Protein AF-A0A081NYM4-F1 (afdb_monomer_lite)

Secondary structure (DSSP, 8-state):
--PPPHHHHHHHHHHHHHHHHHH----HHHHHHHHTSTHHHHHHHHHHTT--HHHHHHHHHHHHHHHHHHHS--

Sequence (74 aa):
MVGESQDRIIYLTRIGAIFEKLYGIKDLHDAEYRASTGGGFAARRLAELGYSNEEIEKLLRERLFFYRTNKIGH

Foldseek 3Di:
DPPDDVVNVVLLVLQQVLCCVQPVDNDSVVSVVVCVDDLNVQLVVCVVVVDDSVVSSVVSNVVVVVVVVVVVPD

Structure (mmCIF, N/CA/C/O backbone):
data_AF-A0A081NYM4-F1
#
_entry.id   AF-A0A081NYM4-F1
#
loop_
_atom_site.group_PDB
_atom_site.id
_atom_site.type_symbol
_atom_site.label_atom_id
_atom_site.label_alt_id
_atom_site.label_comp_id
_atom_site.label_asym_id
_atom_site.label_entity_id
_atom_site.label_seq_id
_atom_site.pdbx_PDB_ins_code
_atom_site.Cartn_x
_atom_site.Cartn_y
_atom_site.Cartn_z
_atom_site.occupancy
_atom_site.B_iso_or_equiv
_atom_site.auth_seq_id
_atom_site.auth_comp_id
_atom_site.auth_asym_id
_atom_site.auth_atom_id
_atom_site.pdbx_PDB_model_num
ATOM 1 N N . MET A 1 1 ? 7.290 0.968 -30.637 1.00 43.53 1 MET A N 1
ATOM 2 C CA . MET A 1 1 ? 7.036 0.038 -29.520 1.00 43.53 1 MET A CA 1
ATOM 3 C C . MET A 1 1 ? 7.553 0.711 -28.268 1.00 43.53 1 MET A C 1
ATOM 5 O O . MET A 1 1 ? 8.760 0.815 -28.105 1.00 43.53 1 MET A O 1
ATOM 9 N N . VAL A 1 2 ? 6.662 1.295 -27.468 1.00 51.56 2 VAL A N 1
ATOM 10 C CA . VAL A 1 2 ? 7.044 1.860 -26.171 1.00 51.56 2 VAL A CA 1
ATOM 11 C C . VAL A 1 2 ? 7.246 0.657 -25.263 1.00 51.56 2 VAL A C 1
ATOM 13 O O . VAL A 1 2 ? 6.276 0.074 -24.795 1.00 51.56 2 VAL A O 1
ATOM 16 N N . GLY A 1 3 ? 8.492 0.201 -25.143 1.00 53.31 3 GLY A N 1
ATOM 17 C CA . GLY A 1 3 ? 8.836 -0.808 -24.155 1.00 53.31 3 GLY A CA 1
ATO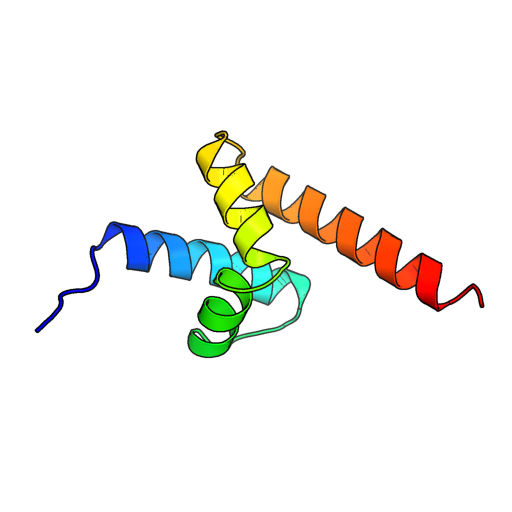M 18 C C . GLY A 1 3 ? 8.480 -0.236 -22.794 1.00 53.31 3 GLY A C 1
ATOM 19 O O . GLY A 1 3 ? 8.997 0.816 -22.417 1.00 53.31 3 GLY A O 1
ATOM 20 N N . GLU A 1 4 ? 7.552 -0.874 -22.088 1.00 59.94 4 GLU A N 1
ATOM 21 C CA . GLU A 1 4 ? 7.379 -0.572 -20.678 1.00 59.94 4 GLU A CA 1
ATOM 22 C C . GLU A 1 4 ? 8.734 -0.741 -19.996 1.00 59.94 4 GLU A C 1
ATOM 24 O O . GLU A 1 4 ? 9.379 -1.784 -20.114 1.00 59.94 4 GLU A O 1
ATOM 29 N N . SER A 1 5 ? 9.197 0.317 -19.331 1.00 79.00 5 SER A N 1
ATOM 30 C CA . SER A 1 5 ? 10.433 0.253 -18.562 1.00 79.00 5 SER A CA 1
ATOM 31 C C . SER A 1 5 ? 10.286 -0.850 -17.513 1.00 79.00 5 SER A C 1
ATOM 33 O O . SER A 1 5 ? 9.246 -0.953 -16.863 1.00 79.00 5 SER A O 1
ATOM 35 N N . GLN A 1 6 ? 11.298 -1.701 -17.362 1.00 76.69 6 GLN A N 1
ATOM 36 C CA . GLN A 1 6 ? 11.268 -2.866 -16.475 1.00 76.69 6 GLN A CA 1
ATOM 37 C C . GLN A 1 6 ? 10.902 -2.475 -15.028 1.00 76.69 6 GLN A C 1
ATOM 39 O O . GLN A 1 6 ? 10.170 -3.195 -14.350 1.00 76.69 6 GLN A O 1
ATOM 44 N N . ASP A 1 7 ? 11.299 -1.273 -14.604 1.00 75.88 7 ASP A N 1
ATOM 45 C CA . ASP A 1 7 ? 10.907 -0.657 -13.335 1.00 75.88 7 ASP A CA 1
ATOM 46 C C . ASP A 1 7 ? 9.392 -0.445 -13.197 1.00 75.88 7 ASP A C 1
ATOM 48 O O . ASP A 1 7 ? 8.832 -0.656 -12.121 1.00 75.88 7 ASP A O 1
ATOM 52 N N . ARG A 1 8 ? 8.700 -0.085 -14.287 1.00 75.31 8 ARG A N 1
ATOM 53 C CA . ARG A 1 8 ? 7.236 0.063 -14.320 1.00 75.31 8 ARG A CA 1
ATOM 54 C C . ARG A 1 8 ? 6.553 -1.281 -14.107 1.00 75.31 8 ARG A C 1
ATOM 56 O O . ARG A 1 8 ? 5.629 -1.357 -13.303 1.00 75.31 8 ARG A O 1
ATOM 63 N N . ILE A 1 9 ? 7.033 -2.332 -14.767 1.00 78.00 9 ILE A N 1
ATOM 64 C CA . ILE A 1 9 ? 6.475 -3.683 -14.634 1.00 78.00 9 ILE A CA 1
ATOM 65 C C . ILE A 1 9 ? 6.663 -4.194 -13.202 1.00 78.00 9 ILE A C 1
ATOM 67 O O . ILE A 1 9 ? 5.722 -4.707 -12.594 1.00 78.00 9 ILE A O 1
ATOM 71 N N . ILE A 1 10 ? 7.854 -4.003 -12.625 1.00 81.12 10 ILE A N 1
ATOM 72 C CA . ILE A 1 10 ? 8.150 -4.376 -11.235 1.00 81.12 10 ILE A CA 1
ATOM 73 C C . ILE A 1 10 ? 7.250 -3.600 -10.268 1.00 81.12 10 ILE A C 1
ATOM 75 O O . ILE A 1 10 ? 6.672 -4.188 -9.352 1.00 81.12 10 ILE A O 1
ATOM 79 N N . TYR A 1 11 ? 7.102 -2.292 -10.478 1.00 78.31 11 TYR A N 1
ATOM 80 C CA . TYR A 1 11 ? 6.235 -1.444 -9.669 1.00 78.31 11 TYR A CA 1
ATOM 81 C C . TYR A 1 11 ? 4.767 -1.892 -9.736 1.00 78.31 11 TYR A C 1
ATOM 83 O O . TYR A 1 11 ? 4.151 -2.117 -8.694 1.00 78.31 11 TYR A O 1
ATOM 91 N N . LEU A 1 12 ? 4.220 -2.088 -10.938 1.00 75.62 12 LEU A N 1
ATOM 92 C CA . LEU A 1 12 ? 2.832 -2.517 -11.132 1.00 75.62 12 LEU A CA 1
ATOM 93 C C . LEU A 1 12 ? 2.576 -3.908 -10.551 1.00 75.62 12 LEU A C 1
ATOM 95 O O . LEU A 1 12 ? 1.559 -4.108 -9.895 1.00 75.62 12 LEU A O 1
ATOM 99 N N . THR A 1 13 ? 3.522 -4.835 -10.700 1.00 81.12 13 THR A N 1
ATOM 100 C CA . THR A 1 13 ? 3.432 -6.179 -10.106 1.00 81.12 13 THR A CA 1
ATOM 101 C C . THR A 1 13 ? 3.389 -6.108 -8.576 1.00 81.12 13 THR A C 1
ATOM 103 O O . THR A 1 13 ? 2.561 -6.763 -7.943 1.00 81.12 13 THR A O 1
ATOM 106 N N . ARG A 1 14 ? 4.244 -5.275 -7.963 1.00 79.62 14 ARG A N 1
ATOM 107 C CA . ARG A 1 14 ? 4.278 -5.085 -6.502 1.00 79.62 14 ARG A CA 1
ATOM 108 C C . ARG A 1 14 ? 2.985 -4.471 -5.975 1.00 79.62 14 ARG A C 1
ATOM 110 O O . ARG A 1 14 ? 2.437 -4.956 -4.990 1.00 79.62 14 ARG A O 1
ATOM 117 N N . ILE A 1 15 ? 2.486 -3.427 -6.635 1.00 77.06 15 ILE A N 1
ATOM 118 C CA . ILE A 1 15 ? 1.223 -2.790 -6.257 1.00 77.06 15 ILE A CA 1
ATOM 119 C C . ILE A 1 15 ? 0.048 -3.748 -6.467 1.00 77.06 15 ILE A C 1
ATOM 121 O O . ILE A 1 15 ? -0.785 -3.877 -5.573 1.00 77.06 15 ILE A O 1
ATOM 125 N N . GLY A 1 16 ? 0.011 -4.478 -7.583 1.00 75.19 16 GLY A N 1
ATOM 126 C CA . GLY A 1 16 ? -1.010 -5.488 -7.856 1.00 75.19 16 GLY A CA 1
ATOM 127 C C . GLY A 1 16 ? -1.118 -6.533 -6.750 1.00 75.19 16 GLY A C 1
ATOM 128 O O . GLY A 1 16 ? -2.218 -6.776 -6.267 1.00 75.19 16 GLY A O 1
ATOM 129 N N . ALA A 1 17 ? 0.007 -7.051 -6.249 1.00 81.12 17 ALA A N 1
ATOM 130 C CA . ALA A 1 17 ? 0.013 -7.999 -5.132 1.00 81.12 17 ALA A CA 1
ATOM 131 C C . ALA A 1 17 ? -0.575 -7.412 -3.830 1.00 81.12 17 ALA A C 1
ATOM 133 O O . ALA A 1 17 ? -1.318 -8.089 -3.116 1.00 81.12 17 ALA A O 1
ATOM 134 N N . ILE A 1 18 ? -0.291 -6.138 -3.527 1.00 79.00 18 ILE A N 1
ATOM 135 C CA . ILE A 1 18 ? -0.867 -5.446 -2.361 1.00 79.00 18 ILE A CA 1
ATOM 136 C C . ILE A 1 18 ? -2.387 -5.300 -2.528 1.00 79.00 18 ILE A C 1
ATOM 138 O O . ILE A 1 18 ? -3.149 -5.566 -1.596 1.00 79.00 18 ILE A O 1
ATOM 142 N N . PHE A 1 19 ? -2.853 -4.906 -3.715 1.00 73.06 19 PHE A N 1
ATOM 143 C CA . PHE A 1 19 ? -4.283 -4.758 -3.986 1.00 73.06 19 PHE A CA 1
ATOM 144 C C . PHE A 1 19 ? -5.023 -6.099 -4.023 1.00 73.06 19 PHE A C 1
ATOM 146 O O . PHE A 1 19 ? -6.140 -6.174 -3.512 1.00 73.06 19 PHE A O 1
ATOM 153 N N . GLU A 1 20 ? -4.407 -7.162 -4.537 1.00 78.50 20 GLU A N 1
ATOM 154 C CA . GLU A 1 20 ? -4.962 -8.515 -4.480 1.00 78.50 20 GLU A CA 1
ATOM 155 C C . GLU A 1 20 ? -5.207 -8.937 -3.029 1.00 78.50 20 GLU A C 1
ATOM 157 O O . GLU A 1 20 ? -6.309 -9.355 -2.675 1.00 78.50 20 GLU A O 1
ATOM 162 N N . LYS A 1 21 ? -4.220 -8.733 -2.154 1.00 78.94 21 LYS A N 1
ATOM 163 C CA . LYS A 1 21 ? -4.324 -9.091 -0.736 1.00 78.94 21 LYS A CA 1
ATOM 164 C C . LYS A 1 21 ? -5.364 -8.259 0.023 1.00 78.94 21 LYS A C 1
ATOM 166 O O . LYS A 1 21 ? -6.028 -8.772 0.923 1.00 78.94 21 LYS A O 1
ATOM 171 N N . LEU A 1 22 ? -5.515 -6.979 -0.320 1.00 71.94 22 LEU A N 1
ATOM 172 C CA . LEU A 1 22 ? -6.440 -6.069 0.364 1.00 71.94 22 LEU A CA 1
ATOM 173 C C . LEU A 1 22 ? -7.884 -6.150 -0.153 1.00 71.94 22 LEU A C 1
ATOM 175 O O . LEU A 1 22 ? -8.817 -5.983 0.633 1.00 71.94 22 LEU A O 1
ATOM 179 N N . TYR A 1 23 ? -8.073 -6.380 -1.452 1.00 68.88 23 TYR A N 1
ATOM 180 C CA . TYR A 1 23 ? -9.365 -6.242 -2.132 1.00 68.88 23 TYR A CA 1
ATOM 181 C C . TYR A 1 23 ? -9.803 -7.494 -2.909 1.00 68.88 23 TYR A C 1
ATOM 183 O O . TYR A 1 23 ? -10.905 -7.501 -3.450 1.00 68.88 23 TYR A O 1
ATOM 191 N N . GLY A 1 24 ? -8.973 -8.540 -2.983 1.00 70.06 24 GLY A N 1
ATOM 192 C CA . GLY A 1 24 ? -9.248 -9.750 -3.768 1.00 70.06 24 GLY A CA 1
ATOM 193 C C . GLY A 1 24 ? -9.156 -9.545 -5.285 1.00 70.06 24 GLY A C 1
ATOM 194 O O . GLY A 1 24 ? -9.732 -10.325 -6.041 1.00 70.06 24 GLY A O 1
ATOM 195 N N . ILE A 1 25 ? -8.483 -8.482 -5.732 1.00 67.19 25 ILE A N 1
ATOM 196 C CA . ILE A 1 25 ? -8.391 -8.088 -7.144 1.00 67.19 25 ILE A CA 1
ATOM 197 C C . ILE A 1 25 ? -7.228 -8.825 -7.807 1.00 67.19 25 ILE A C 1
ATOM 199 O O . ILE A 1 25 ? -6.081 -8.592 -7.450 1.00 67.19 25 ILE A O 1
ATOM 203 N N . LYS A 1 26 ? -7.532 -9.685 -8.782 1.00 66.69 26 LYS A N 1
ATOM 204 C CA . LYS A 1 26 ? -6.550 -10.544 -9.472 1.00 66.69 26 LYS A CA 1
ATOM 205 C C . LYS A 1 26 ? -6.105 -10.016 -10.839 1.00 66.69 26 LYS A C 1
ATOM 207 O O . LYS A 1 26 ? -5.247 -10.614 -11.480 1.00 66.69 26 LYS A O 1
ATOM 212 N N . ASP A 1 27 ? -6.732 -8.944 -11.318 1.00 65.88 27 ASP A N 1
ATOM 213 C CA . ASP A 1 27 ? -6.521 -8.433 -12.669 1.00 65.88 27 ASP A CA 1
ATOM 214 C C . ASP A 1 27 ? -5.490 -7.296 -12.682 1.00 65.88 27 ASP A C 1
ATOM 216 O O . ASP A 1 27 ? -5.610 -6.316 -11.941 1.00 65.88 27 ASP A O 1
ATOM 220 N N . LEU A 1 28 ? -4.468 -7.437 -13.530 1.00 59.34 28 LEU A N 1
ATOM 221 C CA . LEU A 1 28 ? -3.358 -6.488 -13.642 1.00 59.34 28 LEU A CA 1
ATOM 222 C C . LEU A 1 28 ? -3.820 -5.114 -14.162 1.00 59.34 28 LEU A C 1
ATOM 224 O O . LEU A 1 28 ? -3.252 -4.094 -13.780 1.00 59.34 28 LEU A O 1
ATOM 228 N N . HIS A 1 29 ? -4.866 -5.077 -14.990 1.00 63.97 29 HIS A N 1
ATOM 229 C CA . HIS A 1 29 ? -5.447 -3.854 -15.540 1.00 63.97 29 HIS A CA 1
ATOM 230 C C . HIS A 1 29 ? -6.251 -3.093 -14.473 1.00 63.97 29 HIS A C 1
ATOM 232 O O . HIS A 1 29 ? -6.192 -1.863 -14.414 1.00 63.97 29 HIS A O 1
ATOM 238 N N . ASP A 1 30 ? -6.952 -3.805 -13.581 1.00 65.94 30 ASP A N 1
ATOM 239 C CA . ASP A 1 30 ? -7.609 -3.207 -12.405 1.00 65.94 30 ASP A CA 1
ATOM 240 C C . ASP A 1 30 ? -6.567 -2.737 -11.375 1.00 65.94 30 ASP A C 1
ATOM 242 O O . ASP A 1 30 ? -6.680 -1.644 -10.813 1.00 65.94 30 ASP A O 1
ATOM 246 N N . ALA A 1 31 ? -5.484 -3.502 -11.198 1.00 62.41 31 ALA A N 1
ATOM 247 C CA . ALA A 1 31 ? -4.340 -3.090 -10.393 1.00 62.41 31 ALA A CA 1
ATOM 248 C C . ALA A 1 31 ? -3.661 -1.833 -10.950 1.00 62.41 31 ALA A C 1
ATOM 250 O O . ALA A 1 31 ? -3.323 -0.952 -10.171 1.00 62.41 31 ALA A O 1
ATOM 251 N N . GLU A 1 32 ? -3.497 -1.704 -12.267 1.00 62.72 32 GLU A N 1
ATOM 252 C CA . GLU A 1 32 ? -2.954 -0.509 -12.919 1.00 62.72 32 GLU A CA 1
ATOM 253 C C . GLU A 1 32 ? -3.910 0.688 -12.812 1.00 62.72 32 GLU A C 1
ATOM 255 O O . GLU A 1 32 ? -3.489 1.804 -12.488 1.00 62.72 32 GLU A O 1
ATOM 260 N N . TYR A 1 33 ? -5.211 0.464 -13.009 1.00 66.81 33 TYR A N 1
ATOM 261 C CA . TYR A 1 33 ? -6.242 1.482 -12.815 1.00 66.81 33 TYR A CA 1
ATOM 262 C C . TYR A 1 33 ? -6.250 2.003 -11.371 1.00 66.81 33 TYR A C 1
ATOM 264 O O . TYR A 1 33 ? -6.289 3.214 -11.141 1.00 66.81 33 TYR A O 1
ATOM 272 N N . ARG A 1 34 ? -6.134 1.116 -10.378 1.00 65.00 34 ARG A N 1
ATOM 273 C CA . ARG A 1 34 ? -6.044 1.488 -8.958 1.00 65.00 34 ARG A CA 1
ATOM 274 C C . ARG A 1 34 ? -4.679 2.026 -8.564 1.00 65.00 34 ARG A C 1
ATOM 276 O O . ARG A 1 34 ? -4.639 2.956 -7.769 1.00 65.00 34 ARG A O 1
ATOM 283 N N . ALA A 1 35 ? -3.585 1.536 -9.150 1.00 62.62 35 ALA A N 1
ATOM 284 C CA . ALA A 1 35 ? -2.246 2.134 -9.073 1.00 62.62 35 ALA A CA 1
ATOM 285 C C . ALA A 1 35 ? -2.302 3.613 -9.490 1.00 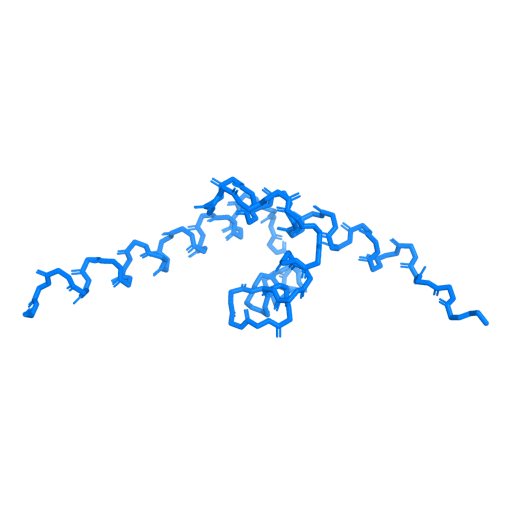62.62 35 ALA A C 1
ATOM 287 O O . ALA A 1 35 ? -1.680 4.476 -8.874 1.00 62.62 35 ALA A O 1
ATOM 288 N N . SER A 1 36 ? -3.124 3.902 -10.498 1.00 62.66 36 SER A N 1
ATOM 289 C CA . SER A 1 36 ? -3.311 5.231 -11.074 1.00 62.66 36 SER A CA 1
ATOM 290 C C . SER A 1 36 ? -4.382 6.074 -10.369 1.00 62.66 36 SER A C 1
ATOM 292 O O . SER A 1 36 ? -4.487 7.267 -10.650 1.00 62.66 36 SER A O 1
ATOM 294 N N . THR A 1 37 ? -5.169 5.511 -9.439 1.00 65.06 37 THR A N 1
ATOM 295 C CA . THR A 1 37 ? -6.291 6.214 -8.789 1.00 65.06 37 THR A CA 1
ATOM 296 C C . THR A 1 37 ? -6.324 6.026 -7.268 1.00 65.06 37 THR A C 1
ATOM 298 O O . THR A 1 37 ? -6.257 4.921 -6.738 1.00 65.06 37 THR A O 1
ATOM 301 N N . GLY A 1 38 ? -6.460 7.127 -6.518 1.00 70.81 38 GLY A N 1
ATOM 302 C CA . GLY A 1 38 ? -6.705 7.116 -5.068 1.00 70.81 38 GLY A CA 1
ATOM 303 C C . GLY A 1 38 ? -5.664 6.351 -4.232 1.00 70.81 38 GLY A C 1
ATOM 304 O O . GLY A 1 38 ? -4.684 6.932 -3.765 1.00 70.81 38 GLY A O 1
ATOM 305 N N . GLY A 1 39 ? -5.918 5.061 -3.986 1.00 70.94 39 GLY A N 1
ATOM 306 C CA . GLY A 1 39 ? -5.088 4.189 -3.150 1.00 70.94 39 GLY A CA 1
ATOM 307 C C . GLY A 1 39 ? -3.729 3.855 -3.763 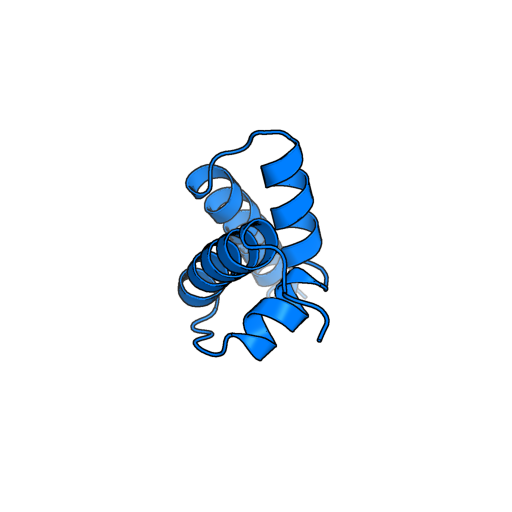1.00 70.94 39 GLY A C 1
ATOM 308 O O . GLY A 1 39 ? -2.740 3.791 -3.039 1.00 70.94 39 GLY A O 1
ATOM 309 N N . GLY A 1 40 ? -3.643 3.703 -5.082 1.00 72.06 40 GLY A N 1
ATOM 310 C CA . GLY A 1 40 ? -2.376 3.396 -5.732 1.00 72.06 40 GLY A CA 1
ATOM 311 C C . GLY A 1 40 ? -1.445 4.588 -5.869 1.00 72.06 40 GLY A C 1
ATOM 312 O O . GLY A 1 40 ? -0.239 4.445 -5.688 1.00 72.06 40 GLY A O 1
ATOM 313 N N . PHE A 1 41 ? -2.003 5.785 -6.060 1.00 76.38 41 PHE A N 1
ATOM 314 C CA . PHE A 1 41 ? -1.230 7.025 -5.999 1.00 76.38 41 PHE A CA 1
ATOM 315 C C . PHE A 1 41 ? -0.586 7.206 -4.617 1.00 76.38 41 PHE A C 1
ATOM 317 O O . PHE A 1 41 ? 0.592 7.544 -4.511 1.00 76.38 41 PHE A O 1
ATOM 324 N N . ALA A 1 42 ? -1.339 6.920 -3.549 1.00 78.94 42 ALA A N 1
ATOM 325 C CA . ALA A 1 42 ? -0.806 6.929 -2.190 1.00 78.94 42 ALA A CA 1
ATOM 326 C C . ALA A 1 42 ? 0.282 5.858 -1.999 1.00 78.94 42 ALA A C 1
ATOM 328 O O . ALA A 1 42 ? 1.346 6.166 -1.470 1.00 78.94 42 ALA A O 1
ATOM 329 N N . ALA A 1 43 ? 0.056 4.636 -2.490 1.00 79.19 43 ALA 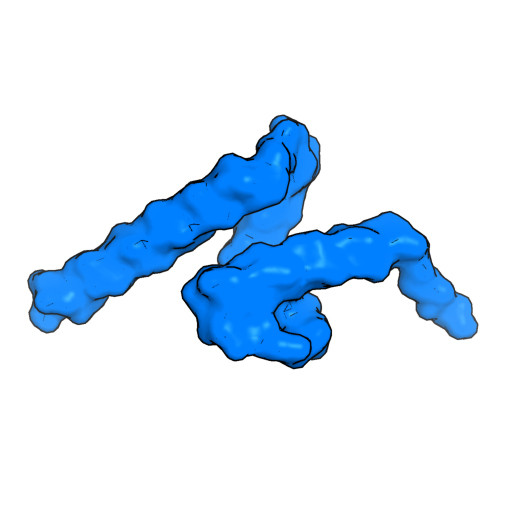A N 1
ATOM 330 C CA . ALA A 1 43 ? 1.044 3.560 -2.445 1.00 79.19 43 ALA A CA 1
ATOM 331 C C . ALA A 1 43 ? 2.347 3.935 -3.175 1.00 79.19 43 ALA A C 1
ATOM 333 O O . ALA A 1 43 ? 3.437 3.687 -2.668 1.00 79.19 43 ALA A O 1
ATOM 334 N N . ARG A 1 44 ? 2.238 4.602 -4.333 1.00 79.56 44 ARG A N 1
ATOM 335 C CA . ARG A 1 44 ? 3.380 5.138 -5.082 1.00 79.56 44 ARG A CA 1
ATOM 336 C C . ARG A 1 44 ? 4.178 6.142 -4.267 1.00 79.56 44 ARG A C 1
ATOM 338 O O . ARG A 1 44 ? 5.388 6.005 -4.157 1.00 79.56 44 ARG A O 1
ATOM 345 N N . ARG A 1 45 ? 3.498 7.142 -3.697 1.00 82.81 45 ARG A N 1
ATOM 346 C CA . ARG A 1 45 ? 4.145 8.187 -2.898 1.00 82.81 45 ARG A CA 1
ATOM 347 C C . ARG A 1 45 ? 4.852 7.610 -1.681 1.00 82.81 45 ARG A C 1
ATOM 349 O O . ARG A 1 45 ? 5.958 8.034 -1.383 1.00 82.81 45 ARG A O 1
ATOM 356 N N . LEU A 1 46 ? 4.250 6.632 -1.010 1.00 83.75 46 LEU A N 1
ATOM 357 C CA . LEU A 1 46 ? 4.882 5.958 0.123 1.00 83.75 46 LEU A CA 1
ATOM 358 C C . LEU A 1 46 ? 6.129 5.171 -0.312 1.00 83.75 46 LEU A C 1
ATOM 360 O O . LEU A 1 46 ? 7.164 5.280 0.335 1.00 83.75 46 LEU A O 1
ATOM 364 N N . ALA A 1 47 ? 6.078 4.460 -1.441 1.00 82.00 47 ALA A N 1
ATOM 365 C CA . ALA A 1 47 ? 7.258 3.781 -1.980 1.00 82.00 47 ALA A CA 1
ATOM 366 C C . ALA A 1 47 ? 8.378 4.771 -2.365 1.00 82.00 47 ALA A C 1
ATOM 368 O O . ALA A 1 47 ? 9.542 4.526 -2.064 1.00 82.00 47 ALA A O 1
ATOM 369 N N . GLU A 1 48 ? 8.035 5.915 -2.972 1.00 83.81 48 GLU A N 1
ATOM 370 C CA . GLU A 1 48 ? 8.984 6.999 -3.291 1.00 83.81 48 GLU A CA 1
ATOM 371 C C . GLU A 1 48 ? 9.612 7.625 -2.033 1.00 83.81 48 GLU A C 1
ATOM 373 O O . GLU A 1 48 ? 10.750 8.085 -2.076 1.00 83.81 48 GLU A O 1
ATOM 378 N N . LEU A 1 49 ? 8.892 7.619 -0.908 1.00 86.88 49 LEU A N 1
ATOM 379 C CA . LEU A 1 49 ? 9.379 8.070 0.399 1.00 86.88 49 LEU A CA 1
ATOM 380 C C . LEU A 1 49 ? 10.211 7.005 1.139 1.00 86.88 49 LEU A C 1
ATOM 382 O O . LEU A 1 49 ? 10.679 7.267 2.244 1.00 86.88 49 LEU A O 1
ATOM 386 N N . GLY A 1 50 ? 10.409 5.826 0.541 1.00 87.44 50 GLY A N 1
ATOM 387 C CA . GLY A 1 50 ? 11.243 4.756 1.090 1.00 87.44 50 GLY A CA 1
ATOM 388 C C . GLY A 1 50 ? 10.518 3.776 2.013 1.00 87.44 50 GLY A C 1
ATOM 389 O O . GLY A 1 50 ? 11.180 2.968 2.659 1.00 87.44 50 GLY A O 1
ATOM 390 N N . TYR A 1 51 ? 9.184 3.815 2.076 1.00 83.38 51 TYR A N 1
ATOM 391 C CA . TYR A 1 51 ? 8.416 2.854 2.868 1.00 83.38 51 TYR A CA 1
ATOM 392 C C . TYR A 1 51 ? 8.481 1.456 2.254 1.00 83.38 51 TYR A C 1
ATOM 394 O O . TYR A 1 51 ? 8.409 1.277 1.034 1.00 83.38 51 TYR A O 1
ATOM 402 N N . SER A 1 52 ? 8.559 0.450 3.120 1.00 86.25 52 SER A N 1
ATOM 403 C CA . SER A 1 52 ? 8.486 -0.951 2.721 1.00 86.25 52 SER A CA 1
ATOM 404 C C . SER A 1 52 ? 7.071 -1.338 2.276 1.00 86.25 52 SER A C 1
ATOM 406 O O . SER A 1 52 ? 6.072 -0.722 2.656 1.00 86.25 52 SER A O 1
ATOM 408 N N . ASN A 1 53 ? 6.961 -2.411 1.490 1.00 77.56 53 ASN A N 1
ATOM 409 C CA . ASN A 1 53 ? 5.665 -2.912 1.024 1.00 77.56 53 ASN A CA 1
ATOM 410 C C . ASN A 1 53 ? 4.714 -3.258 2.187 1.00 77.56 53 ASN A C 1
ATOM 412 O O . ASN A 1 53 ? 3.510 -3.045 2.069 1.00 77.56 53 ASN A O 1
ATOM 416 N N . GLU A 1 54 ? 5.245 -3.757 3.306 1.00 82.94 54 GLU A N 1
ATOM 417 C CA . GLU A 1 54 ? 4.465 -4.112 4.500 1.00 82.94 54 GLU A CA 1
ATOM 418 C C . GLU A 1 54 ? 3.890 -2.871 5.195 1.00 82.94 54 GLU A C 1
ATOM 420 O O . GLU A 1 54 ? 2.723 -2.863 5.593 1.00 82.94 54 GLU A O 1
ATOM 425 N N . GLU A 1 55 ? 4.670 -1.791 5.289 1.00 85.81 55 GLU A N 1
ATOM 426 C CA . GLU A 1 55 ? 4.199 -0.515 5.834 1.00 85.81 55 GLU A CA 1
ATOM 427 C C . GLU A 1 55 ? 3.139 0.123 4.93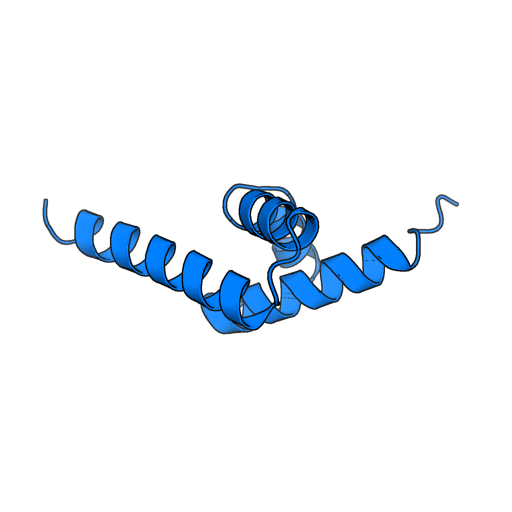6 1.00 85.81 55 GLU A C 1
ATOM 429 O O . GLU A 1 55 ? 2.122 0.619 5.426 1.00 85.81 55 GLU A O 1
ATOM 434 N N . ILE A 1 56 ? 3.338 0.064 3.617 1.00 83.69 56 ILE A N 1
ATOM 435 C CA . ILE A 1 56 ? 2.368 0.553 2.633 1.00 83.69 56 ILE A CA 1
ATOM 436 C C . ILE A 1 56 ? 1.056 -0.223 2.755 1.00 83.69 56 ILE A C 1
ATOM 438 O O . ILE A 1 56 ? -0.013 0.384 2.842 1.00 83.69 56 ILE A O 1
ATOM 442 N N . GLU A 1 57 ? 1.120 -1.555 2.804 1.00 81.75 57 GLU A N 1
ATOM 443 C CA . GLU A 1 57 ? -0.055 -2.404 2.992 1.00 81.75 57 GLU A CA 1
ATOM 444 C C . GLU A 1 57 ? -0.792 -2.044 4.289 1.00 81.75 57 GLU A C 1
ATOM 446 O O . GLU A 1 57 ? -2.011 -1.849 4.269 1.00 81.75 57 GLU A O 1
ATOM 451 N N . LYS A 1 58 ? -0.061 -1.892 5.401 1.00 84.19 58 LYS A N 1
ATOM 452 C CA . LYS A 1 58 ? -0.629 -1.522 6.702 1.00 84.19 58 LYS A CA 1
ATOM 453 C C . LYS A 1 58 ? -1.359 -0.177 6.642 1.00 84.19 58 LYS A C 1
ATOM 455 O O . LYS A 1 58 ? -2.523 -0.109 7.033 1.00 84.19 58 LYS A O 1
ATOM 460 N N . LEU A 1 59 ? -0.724 0.864 6.101 1.00 84.00 59 LEU A N 1
ATOM 461 C CA . LEU A 1 59 ? -1.307 2.208 5.996 1.00 84.00 59 LEU A CA 1
ATOM 462 C C . LEU A 1 59 ? -2.551 2.234 5.096 1.00 84.00 59 LEU A C 1
ATOM 464 O O . LEU A 1 59 ? -3.557 2.873 5.416 1.00 84.00 59 LEU A O 1
ATOM 468 N N . LEU A 1 60 ? -2.520 1.509 3.974 1.00 79.75 60 LEU A N 1
ATOM 469 C CA . LEU A 1 60 ? -3.678 1.389 3.087 1.00 79.75 60 LEU A CA 1
ATOM 470 C C . LEU A 1 60 ? -4.829 0.632 3.758 1.00 79.75 60 LEU A C 1
ATOM 472 O O . LEU A 1 60 ? -5.991 1.013 3.595 1.00 79.75 60 LEU A O 1
ATOM 476 N N . ARG A 1 61 ? -4.517 -0.404 4.544 1.00 79.19 61 ARG A N 1
ATOM 477 C CA . ARG A 1 61 ? -5.497 -1.182 5.308 1.00 79.19 61 ARG A CA 1
ATOM 478 C C . ARG A 1 61 ? -6.135 -0.369 6.428 1.00 79.19 61 ARG A C 1
ATOM 480 O O . ARG A 1 61 ? -7.349 -0.444 6.602 1.00 79.19 61 ARG A O 1
ATOM 487 N N . GLU A 1 62 ? -5.355 0.431 7.151 1.00 79.81 62 GLU A N 1
ATOM 488 C CA . GLU A 1 62 ? -5.866 1.364 8.159 1.00 79.81 62 GLU A CA 1
ATOM 489 C C . GLU A 1 62 ? -6.809 2.382 7.511 1.00 79.81 62 GLU A C 1
ATOM 491 O O . GLU A 1 62 ? -7.945 2.532 7.957 1.00 79.81 62 GLU A O 1
ATOM 496 N N . ARG A 1 63 ? -6.410 3.002 6.392 1.00 74.06 63 ARG A N 1
ATOM 497 C CA . ARG A 1 63 ? -7.267 3.938 5.644 1.00 74.06 63 ARG A CA 1
ATOM 498 C C . ARG A 1 63 ? -8.587 3.298 5.200 1.00 74.06 63 ARG A C 1
ATOM 500 O O . ARG A 1 63 ? -9.642 3.920 5.323 1.00 74.06 63 ARG A O 1
ATOM 507 N N . LEU A 1 64 ? -8.542 2.064 4.698 1.00 68.94 64 LEU A N 1
ATOM 508 C CA . LEU A 1 64 ? -9.727 1.269 4.360 1.00 68.94 64 LEU A CA 1
ATOM 509 C C . LEU A 1 64 ? -10.628 1.031 5.569 1.00 68.94 64 LEU A C 1
ATOM 511 O O . LEU A 1 64 ? -11.845 1.191 5.473 1.00 68.94 64 LEU A O 1
ATOM 515 N N . PHE A 1 65 ? -10.029 0.642 6.695 1.00 64.25 65 PHE A N 1
ATOM 516 C CA . PHE A 1 65 ? -10.744 0.375 7.933 1.00 64.25 65 PHE A CA 1
ATOM 517 C C . PHE A 1 65 ? -11.445 1.638 8.436 1.00 64.25 65 PHE A C 1
ATOM 519 O O . PHE A 1 65 ? -12.648 1.589 8.677 1.00 64.25 65 PHE A O 1
ATOM 526 N N . PHE A 1 66 ? -10.744 2.778 8.466 1.00 60.69 66 PHE A N 1
ATOM 527 C CA . PHE A 1 66 ? -11.316 4.086 8.799 1.00 60.69 66 PHE A CA 1
ATOM 528 C C . PHE A 1 66 ? -12.484 4.468 7.886 1.00 60.69 66 PHE A C 1
ATOM 530 O O . PHE A 1 66 ? -13.491 4.990 8.359 1.00 60.69 66 PHE A O 1
ATOM 537 N N . TYR A 1 67 ? -12.388 4.206 6.581 1.00 59.47 67 TYR A N 1
ATOM 538 C CA . TYR A 1 67 ? -13.475 4.527 5.655 1.00 59.47 67 TYR A CA 1
ATOM 539 C C . TYR A 1 67 ? -14.691 3.611 5.850 1.00 59.47 67 TYR A C 1
ATOM 541 O O . TYR A 1 67 ? -15.834 4.047 5.709 1.00 59.47 67 TYR A O 1
ATOM 549 N N . ARG A 1 68 ? -14.462 2.338 6.196 1.00 58.72 68 ARG A N 1
ATOM 550 C CA . ARG A 1 68 ? -15.526 1.355 6.424 1.00 58.72 68 ARG A CA 1
ATOM 551 C C . ARG A 1 68 ? -16.248 1.590 7.749 1.00 58.72 68 ARG A C 1
ATOM 553 O O . ARG A 1 68 ? -17.468 1.507 7.771 1.00 58.72 68 ARG A O 1
ATOM 560 N N . THR A 1 69 ? -15.531 1.935 8.819 1.00 58.25 69 THR A N 1
ATOM 561 C CA . THR A 1 69 ? -16.139 2.282 10.114 1.00 58.25 69 THR A CA 1
ATOM 562 C C . THR A 1 69 ? -16.926 3.588 10.046 1.00 58.25 69 THR A C 1
ATOM 564 O O . THR A 1 69 ? -18.022 3.651 10.593 1.00 58.25 69 THR A O 1
ATOM 567 N N . ASN A 1 70 ? -16.453 4.591 9.297 1.00 54.06 70 ASN A N 1
ATOM 568 C CA . ASN A 1 70 ? -17.198 5.843 9.109 1.00 54.06 70 ASN A CA 1
ATOM 569 C C . ASN A 1 70 ? -18.461 5.692 8.242 1.00 54.06 70 ASN A C 1
ATOM 571 O O . ASN A 1 70 ? -19.388 6.478 8.390 1.00 54.06 70 ASN A O 1
ATOM 575 N N . LYS A 1 71 ? -18.543 4.686 7.358 1.00 51.53 71 LYS A N 1
ATOM 576 C CA . LYS A 1 71 ? -19.754 4.427 6.554 1.00 51.53 71 LYS A CA 1
ATOM 577 C C . LYS A 1 71 ? -20.841 3.614 7.264 1.00 51.53 71 LYS A C 1
ATOM 579 O O . LYS A 1 71 ? -21.947 3.549 6.747 1.00 51.53 71 LYS A O 1
ATOM 584 N N . ILE A 1 72 ? -20.537 2.979 8.397 1.00 51.56 72 ILE A N 1
ATOM 585 C CA . ILE A 1 72 ? -21.507 2.180 9.174 1.00 51.56 72 ILE A CA 1
ATOM 586 C C . ILE A 1 72 ? -22.131 3.020 10.312 1.00 51.56 72 ILE A C 1
ATOM 588 O O . ILE A 1 72 ? -23.063 2.577 10.971 1.00 51.56 72 ILE A O 1
ATOM 592 N N . GLY A 1 73 ? -21.636 4.242 10.538 1.00 48.81 73 GLY A N 1
ATOM 593 C CA . GLY A 1 73 ? -22.064 5.125 11.626 1.00 48.81 73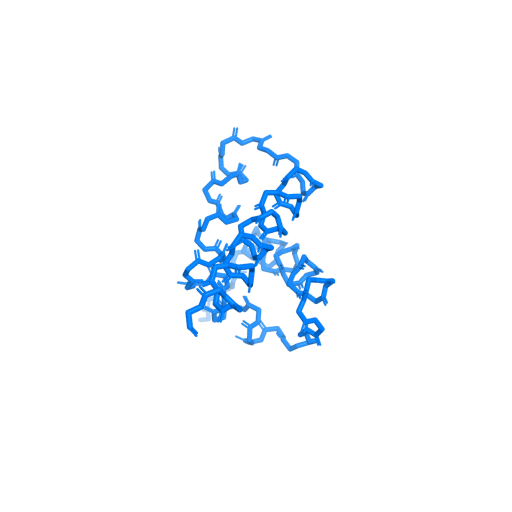 GLY A CA 1
ATOM 594 C C . GLY A 1 73 ? -23.007 6.270 11.243 1.00 48.81 73 GLY A C 1
ATOM 595 O O . GLY A 1 73 ? -23.076 7.221 12.018 1.00 48.81 73 GLY A O 1
ATOM 596 N N . HIS A 1 74 ? -23.682 6.231 10.087 1.00 43.34 74 HIS A N 1
ATOM 597 C CA . HIS A 1 74 ? -24.659 7.260 9.701 1.00 43.34 74 HIS A CA 1
ATOM 598 C C . HIS A 1 74 ? -25.986 6.645 9.264 1.00 43.34 74 HIS A C 1
ATOM 600 O O . HIS A 1 74 ? -25.939 5.692 8.453 1.00 43.34 74 HIS A O 1
#

Radius of gyration: 13.37 Å; chains: 1; bounding box: 36×19×41 Å

Organism: NCBI:txid1501230

pLDDT: mean 71.56, std 11.01, range [43.34, 87.44]